Protein AF-A0A6P0JVL5-F1 (afdb_monomer_lite)

Foldseek 3Di:
DDPPDDQDAEAEDDDPLQPDPVSQVVVCVVNVHHYHHDPDDDVVVVVVCVVCVVPD

Radius of gyration: 14.5 Å; chains: 1; bounding box: 32×28×36 Å

Structure (mmCIF, N/CA/C/O backbone):
data_AF-A0A6P0JVL5-F1
#
_entry.id   AF-A0A6P0JVL5-F1
#
loop_
_atom_site.group_PDB
_atom_site.id
_atom_site.type_symbol
_atom_site.label_atom_id
_atom_site.label_alt_id
_atom_site.label_comp_id
_atom_site.label_asym_id
_atom_site.label_entity_id
_atom_site.label_seq_id
_atom_site.pdbx_PDB_ins_code
_atom_site.Cartn_x
_atom_site.Cartn_y
_atom_site.Cartn_z
_atom_site.occupancy
_atom_site.B_iso_or_equiv
_atom_site.auth_seq_id
_atom_site.auth_comp_id
_atom_site.auth_asym_id
_atom_site.auth_atom_id
_atom_site.pdbx_PDB_model_num
ATOM 1 N N . GLN A 1 1 ? -23.904 15.020 1.862 1.00 58.91 1 GLN A N 1
ATOM 2 C CA . GLN A 1 1 ? -23.147 15.463 0.673 1.00 58.91 1 GLN A CA 1
ATOM 3 C C . GLN A 1 1 ? -22.536 14.229 0.025 1.00 58.91 1 GLN A C 1
ATOM 5 O O . GLN A 1 1 ? -21.760 13.561 0.694 1.00 58.91 1 GLN A O 1
ATOM 10 N N . SER A 1 2 ? -22.917 13.878 -1.208 1.00 68.38 2 SER A N 1
ATOM 11 C CA . SER A 1 2 ? -22.255 12.808 -1.969 1.00 68.38 2 SER A CA 1
ATOM 12 C C . SER A 1 2 ? -21.247 13.440 -2.923 1.00 68.38 2 SER A C 1
ATOM 14 O O . SER A 1 2 ? -21.607 13.973 -3.971 1.00 68.38 2 SER A O 1
ATOM 16 N N . LEU A 1 3 ? -19.978 13.432 -2.527 1.00 80.88 3 LEU A N 1
ATOM 17 C CA . LEU A 1 3 ? -18.875 13.627 -3.465 1.00 80.88 3 LEU A CA 1
ATOM 18 C C . LEU A 1 3 ? -18.877 12.361 -4.329 1.00 80.88 3 LEU A C 1
ATOM 20 O O . LEU A 1 3 ? -18.862 11.286 -3.745 1.00 80.88 3 LEU A O 1
ATOM 24 N N . GLY A 1 4 ? -19.000 12.459 -5.655 1.00 89.06 4 GLY A N 1
ATOM 25 C CA . GLY A 1 4 ? -19.328 11.345 -6.570 1.00 89.06 4 GLY A CA 1
ATOM 26 C C . GLY A 1 4 ? -18.326 10.181 -6.679 1.00 89.06 4 GLY A C 1
ATOM 27 O O . GLY A 1 4 ? -18.235 9.570 -7.735 1.00 89.06 4 GLY A O 1
ATOM 28 N N . ALA A 1 5 ? -17.552 9.898 -5.634 1.00 89.19 5 ALA A N 1
ATOM 29 C CA . ALA A 1 5 ? -16.679 8.744 -5.522 1.00 89.19 5 ALA A CA 1
ATOM 30 C C . ALA A 1 5 ? -17.433 7.519 -4.983 1.00 89.19 5 ALA A C 1
ATOM 32 O O . ALA A 1 5 ? -18.366 7.641 -4.184 1.00 89.19 5 ALA A O 1
ATOM 33 N N . ASP A 1 6 ? -16.961 6.338 -5.372 1.00 92.69 6 ASP A N 1
ATOM 34 C CA . ASP A 1 6 ? -17.420 5.070 -4.819 1.00 92.69 6 ASP A CA 1
ATOM 35 C C . ASP A 1 6 ? -17.108 4.948 -3.320 1.00 92.69 6 ASP A C 1
ATOM 37 O O . ASP A 1 6 ? -16.175 5.561 -2.786 1.00 92.69 6 ASP A O 1
ATOM 41 N N . ALA A 1 7 ? -17.876 4.104 -2.629 1.00 92.88 7 ALA A N 1
ATOM 42 C CA . ALA A 1 7 ? -17.635 3.801 -1.225 1.00 92.88 7 ALA A CA 1
ATOM 43 C C . ALA A 1 7 ? -16.263 3.130 -1.030 1.00 92.88 7 ALA A C 1
ATOM 45 O O . ALA A 1 7 ? -15.939 2.128 -1.670 1.00 92.88 7 ALA A O 1
ATOM 46 N N . LEU A 1 8 ? -15.466 3.655 -0.096 1.00 94.75 8 LEU A N 1
ATOM 47 C CA . LEU A 1 8 ? -14.163 3.090 0.245 1.00 94.75 8 LEU A CA 1
ATOM 48 C C . LEU A 1 8 ? -14.328 1.677 0.827 1.00 94.75 8 LEU A C 1
ATOM 50 O O . LEU A 1 8 ? -15.037 1.495 1.811 1.00 94.75 8 LEU A O 1
ATOM 54 N N . GLN A 1 9 ? -13.632 0.688 0.258 1.00 97.06 9 GLN A N 1
ATOM 55 C CA . GLN A 1 9 ? 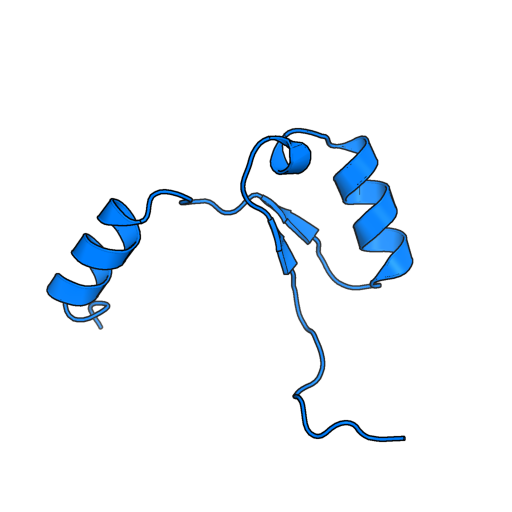-13.692 -0.706 0.730 1.00 97.06 9 GLN A CA 1
ATOM 56 C C . GLN A 1 9 ? -12.435 -1.156 1.486 1.00 97.06 9 GLN A C 1
ATOM 58 O O . GLN A 1 9 ? -12.507 -1.992 2.386 1.00 97.06 9 GLN A O 1
ATOM 63 N N . ARG A 1 10 ? -11.261 -0.637 1.112 1.00 97.88 10 ARG A N 1
ATOM 64 C CA . ARG A 1 10 ? -9.955 -1.009 1.676 1.00 97.88 10 ARG A CA 1
ATOM 65 C C . ARG A 1 10 ? -8.924 0.064 1.355 1.00 97.88 10 ARG A C 1
ATOM 67 O O . ARG A 1 10 ? -9.016 0.725 0.325 1.00 97.88 10 ARG A O 1
ATOM 74 N N . VAL A 1 11 ? -7.898 0.169 2.194 1.00 98.19 11 VAL A N 1
ATOM 75 C CA . VAL A 1 11 ? -6.709 0.976 1.915 1.00 98.19 11 VAL A CA 1
ATOM 76 C C . VAL A 1 11 ? -5.456 0.109 1.905 1.00 98.19 11 VAL A C 1
ATOM 78 O O . VAL A 1 11 ? -5.125 -0.527 2.904 1.00 98.19 11 VAL A O 1
ATOM 81 N N . TYR A 1 12 ? -4.722 0.144 0.794 1.00 98.19 12 TYR A N 1
ATOM 82 C CA . TYR A 1 12 ? -3.337 -0.316 0.740 1.00 98.19 12 TYR A CA 1
ATOM 83 C C . TYR A 1 12 ? -2.401 0.841 1.096 1.00 98.19 12 TYR A C 1
ATOM 85 O O . TYR A 1 12 ? -2.621 1.974 0.670 1.00 98.19 12 TYR A O 1
ATOM 93 N N . THR A 1 13 ? -1.371 0.586 1.899 1.00 97.75 13 THR A N 1
ATOM 94 C CA . THR A 1 13 ? -0.423 1.618 2.340 1.00 97.75 13 THR A CA 1
ATOM 95 C C . THR A 1 13 ? 1.005 1.278 1.913 1.00 97.75 13 THR A C 1
ATOM 97 O O . THR A 1 13 ? 1.437 0.134 2.029 1.00 97.75 13 THR A O 1
ATOM 100 N N . ALA A 1 14 ? 1.738 2.280 1.427 1.00 97.25 14 ALA A N 1
ATOM 101 C CA . ALA A 1 14 ? 3.130 2.177 0.983 1.00 97.25 14 ALA A CA 1
ATOM 102 C C . ALA A 1 14 ? 4.028 3.172 1.747 1.00 97.25 14 ALA A C 1
ATOM 104 O O . ALA A 1 14 ? 3.539 3.979 2.543 1.00 97.25 14 ALA A O 1
ATOM 105 N N . GLY A 1 15 ? 5.342 3.104 1.517 1.00 96.62 15 GLY A N 1
ATOM 106 C CA . GLY A 1 15 ? 6.335 3.971 2.162 1.00 96.62 15 GLY A CA 1
ATOM 107 C C . GLY A 1 15 ? 6.635 3.608 3.623 1.00 96.62 15 GLY A C 1
ATOM 108 O O . GLY A 1 15 ? 6.114 2.635 4.167 1.00 96.62 15 GLY A O 1
ATOM 109 N N . GLY A 1 16 ? 7.487 4.397 4.286 1.00 97.12 16 GLY A N 1
ATOM 110 C CA . GLY A 1 16 ? 7.965 4.100 5.648 1.00 97.12 16 GLY A CA 1
ATOM 111 C C . GLY A 1 16 ? 6.846 3.940 6.687 1.00 97.12 16 GLY A C 1
ATOM 112 O O . GLY A 1 16 ? 6.906 3.046 7.529 1.00 97.12 16 GLY A O 1
ATOM 113 N N . GLY A 1 17 ? 5.775 4.733 6.575 1.00 97.06 17 GLY A N 1
ATOM 114 C CA . GLY A 1 17 ? 4.615 4.660 7.471 1.00 97.06 17 GLY A CA 1
ATOM 115 C C . GLY A 1 17 ? 3.833 3.342 7.391 1.00 97.06 17 GLY A C 1
ATOM 116 O O . GLY A 1 17 ? 3.172 2.978 8.361 1.00 97.06 17 GLY A O 1
ATOM 117 N N . ALA A 1 18 ? 3.941 2.591 6.288 1.00 97.19 18 ALA A N 1
ATOM 118 C CA . ALA A 1 18 ? 3.310 1.276 6.144 1.00 97.19 18 ALA A CA 1
ATOM 119 C C . ALA A 1 18 ? 3.875 0.229 7.117 1.00 97.19 18 ALA A C 1
ATOM 121 O O . ALA A 1 18 ? 3.175 -0.711 7.484 1.00 97.19 18 ALA A O 1
ATOM 122 N N . LYS A 1 19 ? 5.125 0.404 7.565 1.00 96.69 19 LYS A N 1
ATOM 123 C CA . LYS A 1 19 ? 5.789 -0.492 8.525 1.00 96.69 19 LYS A CA 1
ATOM 124 C C . LYS A 1 19 ? 5.339 -0.244 9.971 1.00 96.69 19 LYS A C 1
ATOM 126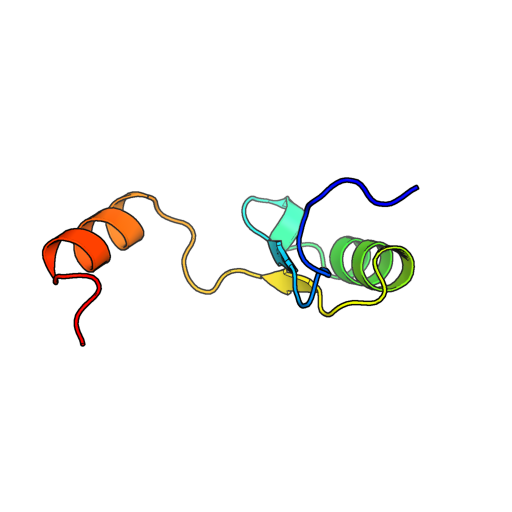 O O . LYS A 1 19 ? 5.653 -1.030 10.860 1.00 96.69 19 LYS A O 1
ATOM 131 N N . ASN A 1 20 ? 4.606 0.841 10.229 1.00 97.94 20 ASN A N 1
ATOM 132 C CA . ASN A 1 20 ? 4.160 1.211 11.565 1.00 97.94 20 ASN A CA 1
ATOM 133 C C . ASN A 1 20 ? 2.784 0.591 11.876 1.00 97.94 20 ASN A C 1
ATOM 135 O O . ASN A 1 20 ? 1.735 1.024 11.381 1.00 97.94 20 ASN A O 1
ATOM 139 N N . SER A 1 21 ? 2.784 -0.426 12.738 1.00 97.19 21 SER A N 1
ATOM 140 C CA . SER A 1 21 ? 1.565 -1.150 13.123 1.00 97.19 21 SER A CA 1
ATOM 141 C C . SER A 1 21 ? 0.574 -0.289 13.921 1.00 97.19 21 SER A C 1
ATOM 143 O O . SER A 1 21 ? -0.642 -0.428 13.770 1.00 97.19 21 SER A O 1
ATOM 145 N N . GLN A 1 22 ? 1.068 0.638 14.745 1.00 98.31 22 GLN A N 1
ATOM 146 C CA . GLN A 1 22 ? 0.254 1.549 15.544 1.00 98.31 22 GLN A CA 1
ATOM 147 C C . GLN A 1 22 ? -0.449 2.560 14.637 1.00 98.31 22 GLN A C 1
ATOM 149 O O . GLN A 1 22 ? -1.655 2.767 14.758 1.00 98.31 22 GLN A O 1
ATOM 154 N N . TRP A 1 23 ? 0.280 3.122 13.673 1.00 97.75 23 TRP A N 1
ATOM 155 C CA . TRP A 1 23 ? -0.265 4.027 12.664 1.00 97.75 23 TRP A CA 1
ATOM 156 C C . TRP A 1 23 ? -1.346 3.349 11.815 1.00 97.75 23 TRP A C 1
ATOM 158 O O . TRP A 1 23 ? -2.411 3.922 11.581 1.00 97.75 23 TRP A O 1
ATOM 168 N N . THR A 1 24 ? -1.118 2.090 11.433 1.00 98.12 24 THR A N 1
ATOM 169 C CA . THR A 1 24 ? -2.111 1.260 10.735 1.00 98.12 24 THR A CA 1
ATOM 170 C C . THR A 1 24 ? -3.389 1.104 11.564 1.00 98.12 24 THR A C 1
ATOM 172 O O . THR A 1 24 ? -4.477 1.396 11.067 1.00 98.12 24 THR A O 1
ATOM 175 N N . LYS A 1 25 ? -3.270 0.752 12.854 1.00 98.25 25 LYS A N 1
ATOM 176 C CA . LYS A 1 25 ? -4.417 0.639 13.777 1.00 98.25 25 LYS A CA 1
ATOM 177 C C . LYS A 1 25 ? -5.174 1.960 13.934 1.00 98.25 25 LYS A C 1
ATOM 179 O O . LYS A 1 25 ? -6.403 1.958 13.923 1.00 98.25 25 LYS A O 1
ATOM 184 N N . ILE A 1 26 ? -4.466 3.084 14.069 1.00 98.38 26 ILE A N 1
ATOM 185 C CA . ILE A 1 26 ? -5.084 4.416 14.175 1.00 98.38 26 ILE A CA 1
ATOM 186 C C . ILE A 1 26 ? -5.904 4.719 12.917 1.00 98.38 26 ILE A C 1
ATOM 188 O O . ILE A 1 26 ? -7.075 5.082 13.022 1.00 98.38 26 ILE A O 1
ATOM 192 N N . ARG A 1 27 ? -5.323 4.526 11.728 1.00 98.31 27 ARG A N 1
ATOM 193 C CA . ARG A 1 27 ? -6.008 4.787 10.454 1.00 98.31 27 ARG A CA 1
ATOM 194 C C . ARG A 1 27 ? -7.191 3.858 10.226 1.00 98.31 27 ARG A C 1
ATOM 196 O O . ARG A 1 27 ? -8.239 4.337 9.814 1.00 98.31 27 ARG A O 1
ATOM 203 N N . GLN A 1 28 ? -7.066 2.576 10.554 1.00 98.50 28 GLN A N 1
ATOM 204 C CA . GLN A 1 28 ? -8.173 1.624 10.452 1.00 98.50 28 GLN A CA 1
ATOM 205 C C . GLN A 1 28 ? -9.351 2.021 11.350 1.00 98.50 28 GLN A C 1
ATOM 207 O O . GLN A 1 28 ? -10.492 1.989 10.903 1.00 98.50 28 GLN A O 1
ATOM 212 N N . ARG A 1 29 ? -9.096 2.474 12.586 1.00 98.38 29 ARG A N 1
ATOM 213 C CA . ARG A 1 29 ? -10.161 2.978 13.477 1.00 98.38 29 ARG A CA 1
ATOM 214 C C . ARG A 1 29 ? -10.858 4.218 12.918 1.00 98.38 29 ARG A C 1
ATOM 216 O O . ARG A 1 29 ? -12.057 4.372 13.113 1.00 98.38 29 ARG A O 1
ATOM 223 N N . ARG A 1 30 ? -10.111 5.108 12.257 1.00 98.25 30 ARG A N 1
ATOM 224 C CA . ARG A 1 30 ? -10.644 6.36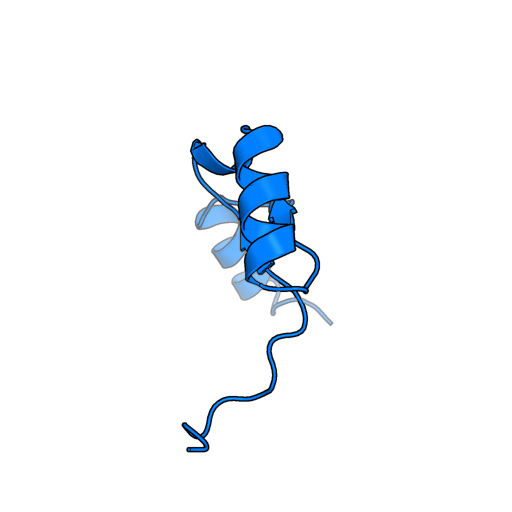0 11.696 1.00 98.25 3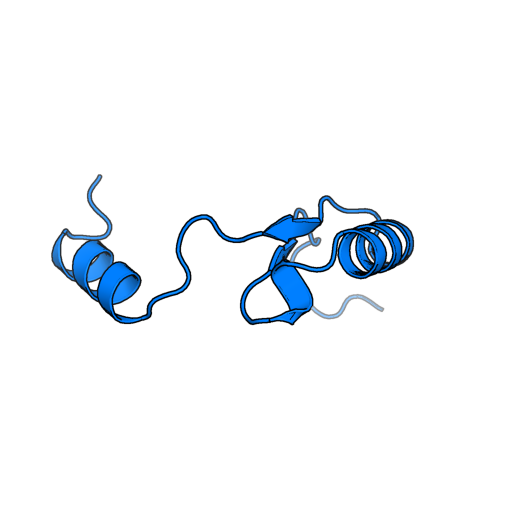0 ARG A CA 1
ATOM 22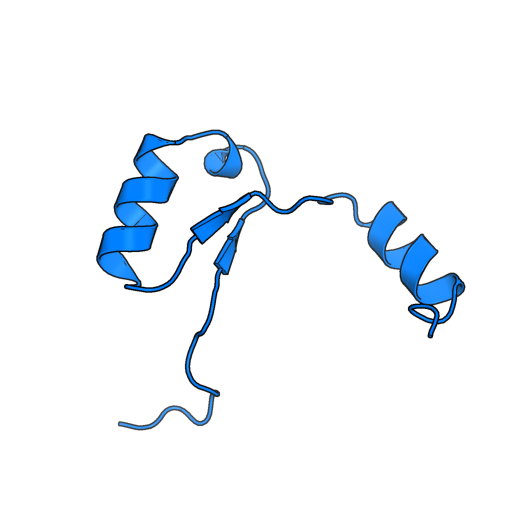5 C C . ARG A 1 30 ? -11.400 6.153 10.387 1.00 98.25 30 ARG A C 1
ATOM 227 O O . ARG A 1 30 ? -12.409 6.808 10.180 1.00 98.25 30 ARG A O 1
ATOM 234 N N . LEU A 1 31 ? -10.903 5.273 9.521 1.00 97.56 31 LEU A N 1
ATOM 235 C CA . LEU A 1 31 ? -11.465 5.023 8.192 1.00 97.56 31 LEU A CA 1
ATOM 236 C C . LEU A 1 31 ? -12.518 3.911 8.189 1.00 97.56 31 LEU A C 1
ATOM 238 O O . LEU A 1 31 ? -13.246 3.788 7.215 1.00 97.56 31 LEU A O 1
ATOM 242 N N . GLN A 1 32 ? -12.573 3.096 9.249 1.00 98.00 32 GLN A N 1
ATOM 243 C CA . GLN A 1 32 ? -13.519 1.986 9.424 1.00 98.00 32 GLN A CA 1
ATOM 244 C C . GLN A 1 32 ? -13.506 0.943 8.290 1.00 98.00 32 GLN A C 1
ATOM 246 O O . GLN A 1 32 ? -14.427 0.146 8.154 1.00 98.00 32 GLN A O 1
ATOM 251 N N . VAL A 1 33 ? -12.415 0.893 7.526 1.00 98.25 33 VAL A N 1
ATOM 252 C CA . VAL A 1 33 ? -12.130 -0.113 6.497 1.00 98.25 33 VAL A CA 1
ATOM 253 C C . VAL A 1 33 ? -10.765 -0.748 6.765 1.00 98.25 33 VAL A C 1
ATOM 255 O O . VAL A 1 33 ? -9.928 -0.122 7.426 1.00 98.25 33 VAL A O 1
ATOM 258 N N . PRO A 1 34 ? -10.482 -1.961 6.256 1.00 98.38 34 PRO A N 1
ATOM 259 C CA . PRO A 1 34 ? -9.167 -2.573 6.401 1.00 98.38 34 PRO A CA 1
ATOM 260 C C . PRO A 1 34 ? -8.058 -1.676 5.839 1.00 98.38 34 PRO A C 1
ATOM 262 O O . PRO A 1 34 ? -8.145 -1.202 4.704 1.00 98.38 34 PRO A O 1
ATOM 265 N N . VAL A 1 35 ? -7.000 -1.479 6.626 1.00 98.56 35 VAL A N 1
ATOM 266 C CA . VAL A 1 35 ? -5.778 -0.783 6.206 1.00 98.56 35 VAL A CA 1
ATOM 267 C C . VAL A 1 35 ? -4.639 -1.791 6.255 1.00 98.56 35 VAL A C 1
ATOM 269 O O . VAL A 1 35 ? -4.318 -2.302 7.324 1.00 98.56 35 VAL A O 1
ATOM 272 N N . VAL A 1 36 ? -4.046 -2.099 5.104 1.00 98.12 36 VAL A N 1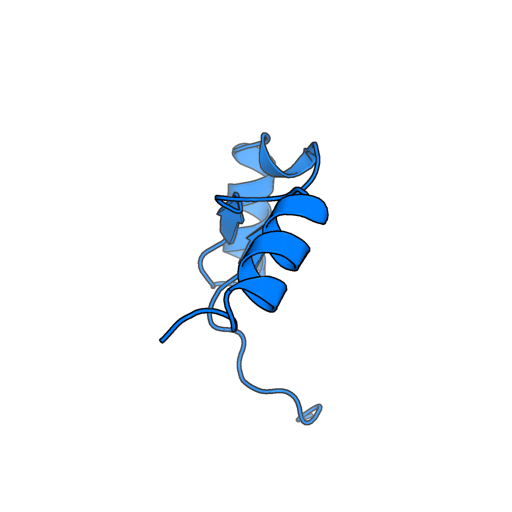
ATOM 273 C CA . VAL A 1 36 ? -3.044 -3.167 4.968 1.00 98.12 36 VAL A CA 1
ATOM 274 C C . VAL A 1 36 ? -1.817 -2.673 4.200 1.00 98.12 36 VAL A C 1
ATOM 276 O O . VAL A 1 36 ? -1.958 -1.834 3.307 1.00 98.12 36 VAL A O 1
ATOM 279 N N . PRO A 1 37 ? -0.599 -3.143 4.520 1.00 97.19 37 PRO A N 1
ATOM 280 C CA . PRO A 1 37 ? 0.574 -2.831 3.711 1.00 97.19 37 PRO A CA 1
ATOM 281 C C . PRO A 1 37 ? 0.397 -3.380 2.289 1.00 97.19 37 PRO A C 1
ATOM 283 O O . PRO A 1 37 ? -0.159 -4.463 2.096 1.00 97.19 37 PRO A O 1
ATOM 286 N N . SER A 1 38 ? 0.847 -2.623 1.287 1.00 97.38 38 SER A N 1
ATOM 287 C CA . SER A 1 38 ? 0.865 -3.117 -0.092 1.00 97.38 38 SER A CA 1
ATOM 288 C C . SER A 1 38 ? 1.874 -4.258 -0.227 1.00 97.38 38 SER A C 1
ATOM 290 O O . SER A 1 38 ? 2.999 -4.137 0.252 1.00 97.38 38 SER A O 1
ATOM 292 N N . ALA A 1 39 ? 1.492 -5.339 -0.911 1.00 96.44 39 ALA A N 1
ATOM 293 C CA . ALA A 1 39 ? 2.399 -6.452 -1.208 1.00 96.44 39 ALA A CA 1
ATOM 294 C C . ALA A 1 39 ? 3.553 -6.029 -2.136 1.00 96.44 39 ALA A C 1
ATOM 296 O O . ALA A 1 39 ? 4.656 -6.560 -2.043 1.00 96.44 39 ALA A O 1
ATOM 297 N N . HIS A 1 40 ? 3.302 -5.044 -3.003 1.00 97.12 40 HIS A N 1
ATOM 298 C CA . HIS A 1 40 ? 4.282 -4.495 -3.934 1.00 97.12 40 HIS A CA 1
ATOM 299 C C . HIS A 1 40 ? 4.192 -2.969 -3.937 1.00 97.12 40 HIS A C 1
ATOM 301 O O . HIS A 1 40 ? 3.097 -2.406 -4.001 1.00 97.12 40 HIS A O 1
ATOM 307 N N . THR A 1 41 ? 5.337 -2.297 -3.841 1.00 97.25 41 THR A N 1
ATOM 308 C CA . THR A 1 41 ? 5.417 -0.827 -3.761 1.00 97.25 41 THR A CA 1
ATOM 309 C C . THR A 1 41 ? 6.235 -0.202 -4.879 1.00 97.25 41 THR A C 1
ATOM 311 O O . THR A 1 41 ? 6.123 0.997 -5.107 1.00 97.25 41 THR A O 1
ATOM 314 N N . GLU A 1 42 ? 7.042 -0.999 -5.577 1.00 97.56 42 GLU A N 1
ATOM 315 C CA . GLU A 1 42 ? 7.930 -0.500 -6.619 1.00 97.56 42 GLU A CA 1
ATOM 316 C C . GLU A 1 42 ? 7.166 -0.187 -7.902 1.00 97.56 42 GLU A C 1
ATOM 318 O O . GLU A 1 42 ? 6.427 -1.027 -8.424 1.00 97.56 42 GLU A O 1
ATOM 323 N N . ALA A 1 43 ? 7.411 0.998 -8.464 1.00 96.81 43 ALA A N 1
ATOM 324 C CA . ALA A 1 43 ? 6.835 1.395 -9.747 1.00 96.81 43 ALA A CA 1
ATOM 325 C C . ALA A 1 43 ? 7.207 0.402 -10.862 1.00 96.81 43 ALA A C 1
ATOM 327 O O . ALA A 1 43 ? 6.352 0.027 -11.660 1.00 96.81 43 ALA A O 1
ATOM 328 N N . ALA A 1 44 ? 8.448 -0.102 -10.858 1.00 97.50 44 ALA A N 1
ATOM 329 C CA . ALA A 1 44 ? 8.922 -1.093 -11.824 1.00 97.50 44 ALA A CA 1
ATOM 330 C C . ALA A 1 44 ? 8.094 -2.389 -11.809 1.00 97.50 44 ALA A C 1
ATOM 332 O O . ALA A 1 44 ? 7.828 -2.958 -12.865 1.00 97.50 44 ALA A O 1
ATOM 333 N N . TYR A 1 45 ? 7.626 -2.830 -10.634 1.00 96.69 45 TYR A N 1
ATOM 334 C CA . TYR A 1 45 ? 6.733 -3.985 -10.532 1.00 96.69 45 TYR A CA 1
ATOM 335 C C . TYR A 1 45 ? 5.378 -3.699 -11.195 1.00 96.69 45 TYR A C 1
ATOM 337 O O . TYR A 1 45 ? 4.852 -4.536 -11.927 1.00 96.69 45 TYR A O 1
ATOM 345 N N . GLY A 1 46 ? 4.839 -2.492 -10.994 1.00 95.19 46 GLY A N 1
ATOM 346 C CA . GLY A 1 46 ? 3.639 -2.029 -11.692 1.00 95.19 46 GLY A CA 1
ATOM 347 C C . GLY A 1 46 ? 3.816 -2.019 -13.213 1.00 95.19 46 GLY A C 1
ATOM 348 O O . GLY A 1 46 ? 2.969 -2.554 -13.926 1.00 95.19 46 GLY A O 1
ATOM 349 N N . THR A 1 47 ? 4.941 -1.497 -13.709 1.00 97.31 47 THR A N 1
ATOM 350 C CA . THR A 1 47 ? 5.266 -1.480 -15.145 1.00 97.31 47 THR A CA 1
ATOM 351 C C . THR A 1 47 ? 5.410 -2.887 -15.719 1.00 97.31 47 THR A C 1
ATOM 353 O O . THR A 1 47 ? 4.888 -3.158 -16.797 1.00 97.31 47 THR A O 1
ATOM 356 N N . ALA A 1 48 ? 6.060 -3.804 -14.996 1.00 96.38 48 ALA A N 1
ATOM 357 C CA . ALA A 1 48 ? 6.180 -5.197 -15.418 1.00 96.38 48 ALA A CA 1
ATOM 358 C C . ALA A 1 48 ? 4.803 -5.866 -15.539 1.00 96.38 48 ALA A C 1
ATOM 360 O O . ALA A 1 48 ? 4.523 -6.520 -16.543 1.00 96.38 48 ALA A O 1
ATOM 361 N N . ARG A 1 49 ? 3.907 -5.640 -14.567 1.00 96.00 49 ARG A N 1
ATOM 362 C CA . ARG A 1 49 ? 2.523 -6.128 -14.646 1.00 96.00 49 ARG A CA 1
ATOM 363 C C . ARG A 1 49 ? 1.762 -5.504 -15.807 1.00 96.00 49 ARG A C 1
ATOM 365 O O . ARG A 1 49 ? 1.048 -6.222 -16.491 1.00 96.00 49 ARG A O 1
ATOM 372 N N . LEU A 1 50 ? 1.922 -4.206 -16.057 1.00 95.00 50 LEU A N 1
ATOM 373 C CA . LEU A 1 50 ? 1.297 -3.543 -17.200 1.00 95.00 50 LEU A CA 1
ATOM 374 C C . LEU A 1 50 ? 1.767 -4.144 -18.531 1.00 95.00 50 LEU A C 1
ATOM 376 O O . LEU A 1 50 ? 0.937 -4.455 -19.378 1.00 95.00 50 LEU A O 1
ATOM 380 N N . ALA A 1 51 ? 3.073 -4.370 -18.691 1.00 95.56 51 ALA A N 1
ATOM 381 C CA . ALA A 1 51 ? 3.646 -4.993 -19.885 1.00 95.56 51 ALA A CA 1
ATOM 382 C C . ALA A 1 51 ? 3.193 -6.451 -20.072 1.00 95.56 51 ALA A C 1
ATOM 384 O O . ALA A 1 51 ? 3.014 -6.898 -21.201 1.00 95.56 51 ALA A O 1
ATOM 385 N N . GLN A 1 52 ? 2.932 -7.172 -18.977 1.00 94.62 52 GLN A N 1
ATOM 386 C CA . GLN A 1 52 ? 2.295 -8.493 -18.998 1.00 94.62 52 GLN A CA 1
ATOM 387 C C . GLN A 1 52 ? 0.814 -8.438 -19.441 1.00 94.62 52 GLN A C 1
ATOM 389 O O . GLN A 1 52 ? 0.171 -9.477 -19.556 1.00 94.62 52 GLN A O 1
ATOM 394 N N . GLY A 1 53 ? 0.249 -7.245 -19.663 1.00 85.25 53 GLY A N 1
ATOM 395 C CA . GLY A 1 53 ? -1.169 -7.033 -19.963 1.00 85.25 53 GLY A CA 1
ATOM 396 C C . GLY A 1 53 ? -2.049 -6.963 -18.715 1.00 85.25 53 GLY A C 1
ATOM 397 O O . GLY A 1 53 ? -3.228 -7.287 -18.795 1.00 85.25 53 GLY A O 1
ATOM 398 N N . LEU A 1 54 ? -1.468 -6.611 -17.555 1.00 67.94 54 LEU A N 1
ATOM 399 C CA . LEU A 1 54 ? -2.044 -6.858 -16.223 1.00 67.94 54 LEU A CA 1
ATOM 400 C C . LEU A 1 54 ? -2.555 -8.310 -16.134 1.00 67.94 54 LEU A C 1
ATOM 402 O O . LEU A 1 54 ? -3.643 -8.541 -15.627 1.00 67.94 54 LEU A O 1
ATOM 406 N N . GLY A 1 55 ? -1.752 -9.236 -16.688 1.00 60.34 55 GLY A N 1
ATOM 407 C CA . GLY A 1 55 ? -2.190 -10.433 -17.417 1.00 60.34 55 GLY A CA 1
ATOM 408 C C . GLY A 1 55 ? -3.370 -11.206 -16.835 1.00 60.34 55 GLY A C 1
ATOM 409 O O . GLY A 1 55 ? -3.271 -11.632 -15.694 1.00 60.34 55 GLY A O 1
ATOM 410 N N . ASN A 1 56 ? -4.399 -11.407 -17.673 1.00 44.78 56 ASN A N 1
ATOM 411 C CA . ASN A 1 56 ? -5.623 -12.211 -17.487 1.00 44.78 56 ASN A CA 1
ATOM 412 C C . ASN A 1 56 ? -6.310 -12.128 -16.114 1.00 44.78 56 ASN A C 1
ATOM 414 O O . ASN A 1 56 ? -5.818 -12.740 -15.140 1.00 44.78 56 ASN A O 1
#

Secondary structure (DSSP, 8-state):
---SPPPP--EEE-SGGGG-HHHHHHHHHHH-S-EEE-S---HHHHHHHHHTTS--

Sequence (56 aa):
QSLGADALQRVYTAGGGAKNSQWTKIRQRRLQVPVVPSAHTEAAYGTARLAQGLGN

pLDDT: mean 93.01, std 11.1, range [44.78, 98.56]